Protein AF-0000000086755096 (afdb_homodimer)

Nearest PDB structures (foldseek):
  2cjj-assembly1_A  TM=9.639E-01  e=1.527E-04  Antirrhinum majus
  4eef-assembly4_H  TM=8.670E-01  e=9.289E-03  synthetic construct
  2m2e-assembly1_A  TM=8.922E-01  e=1.506E-02  Homo sapiens
  2cqr-assembly1_A  TM=7.796E-01  e=2.037E-02  Homo sapiens
  1wgx-assembly1_A  TM=8.809E-01  e=5.689E-02  Homo sapiens

Secondary structure (DSSP, 8-state):
------------B-HHHHHHHHHHHHHS-TTSTTHHHHHHHHH-S--HHHHHHHHHHH-/------------B-HHHHHHHHHHHHHS-TTSTTHHHHHHHHH-S--HHHHHHHHHHH-

Structure (mmCIF, N/CA/C/O backbone):
data_AF-0000000086755096-model_v1
#
loop_
_entity.id
_entity.type
_entity.pdbx_description
1 polymer 'RAD-like 5'
#
loop_
_atom_site.group_PDB
_atom_site.id
_atom_site.type_symbol
_atom_site.label_atom_id
_atom_site.label_alt_id
_atom_site.label_comp_id
_atom_site.label_asym_id
_atom_site.label_entity_id
_atom_site.label_seq_id
_atom_site.pdbx_PDB_ins_code
_atom_site.Cartn_x
_atom_site.Cartn_y
_atom_site.Cartn_z
_atom_site.occupancy
_atom_site.B_iso_or_equiv
_atom_site.auth_seq_id
_atom_site.auth_comp_id
_atom_site.auth_asym_id
_atom_site.auth_atom_id
_atom_site.pdbx_PDB_model_num
ATOM 1 N N . MET A 1 1 ? -35.531 2.787 -13.578 1 26.42 1 MET A N 1
ATOM 2 C CA . MET A 1 1 ? -34.594 1.701 -13.883 1 26.42 1 MET A CA 1
ATOM 3 C C . MET A 1 1 ? -33.375 1.744 -12.945 1 26.42 1 MET A C 1
ATOM 5 O O . MET A 1 1 ? -32.844 2.816 -12.68 1 26.42 1 MET A O 1
ATOM 9 N N . ALA A 1 2 ? -33.188 0.863 -11.984 1 30.8 2 ALA A N 1
ATOM 10 C CA . ALA A 1 2 ? -32.312 0.906 -10.82 1 30.8 2 ALA A CA 1
ATOM 11 C C . ALA A 1 2 ? -30.875 1.16 -11.234 1 30.8 2 ALA A C 1
ATOM 13 O O . ALA A 1 2 ? -30.312 0.435 -12.062 1 30.8 2 ALA A O 1
ATOM 14 N N . SER A 1 3 ? -30.469 2.309 -11.625 1 30.67 3 SER A N 1
ATOM 15 C CA . SER A 1 3 ? -29.078 2.555 -11.969 1 30.67 3 SER A CA 1
ATOM 16 C C . SER A 1 3 ? -28.125 1.842 -11 1 30.67 3 SER A C 1
ATOM 18 O O . SER A 1 3 ? -28.156 2.102 -9.797 1 30.67 3 SER A O 1
ATOM 20 N N . SER A 1 4 ? -28.078 0.572 -10.984 1 34.91 4 SER A N 1
ATOM 21 C CA . SER A 1 4 ? -27.203 -0.328 -10.227 1 34.91 4 SER A CA 1
ATOM 22 C C . SER A 1 4 ? -25.797 0.235 -10.109 1 34.91 4 SER A C 1
ATOM 24 O O . SER A 1 4 ? -25.1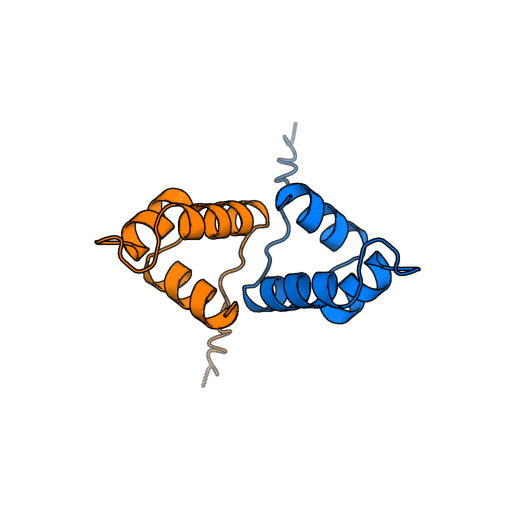09 0.445 -11.125 1 34.91 4 SER A O 1
ATOM 26 N N . SER A 1 5 ? -25.547 1.403 -9.516 1 37.31 5 SER A N 1
ATOM 27 C CA . SER A 1 5 ? -24.25 1.983 -9.148 1 37.31 5 SER A CA 1
ATOM 28 C C . SER A 1 5 ? -23.203 0.901 -8.922 1 37.31 5 SER A C 1
ATOM 30 O O . SER A 1 5 ? -23.281 0.146 -7.949 1 37.31 5 SER A O 1
ATOM 32 N N . ILE A 1 6 ? -23 0.043 -9.789 1 39.91 6 ILE A N 1
ATOM 33 C CA . ILE A 1 6 ? -21.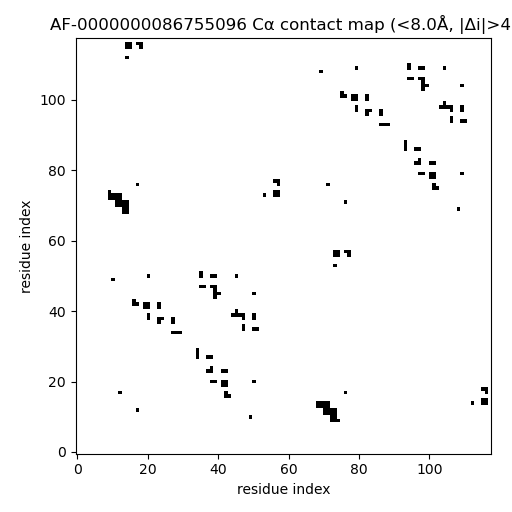828 -0.835 -9.805 1 39.91 6 ILE A CA 1
ATOM 34 C C . ILE A 1 6 ? -20.688 -0.179 -9.047 1 39.91 6 ILE A C 1
ATOM 36 O O . ILE A 1 6 ? -20.031 0.726 -9.562 1 39.91 6 ILE A O 1
ATOM 40 N N . ARG A 1 7 ? -20.953 0.618 -8.094 1 40.22 7 ARG A N 1
ATOM 41 C CA . ARG A 1 7 ? -19.984 1.131 -7.125 1 40.22 7 ARG A CA 1
ATOM 42 C C . ARG A 1 7 ? -18.734 0.267 -7.094 1 40.22 7 ARG A C 1
ATOM 44 O O . ARG A 1 7 ? -18.812 -0.943 -6.875 1 40.22 7 ARG A O 1
ATOM 51 N N . SER A 1 8 ? -18.094 0.159 -8.172 1 42.03 8 SER A N 1
ATOM 52 C CA . SER A 1 8 ? -16.719 -0.323 -8.172 1 42.03 8 SER A CA 1
ATOM 53 C C . SER A 1 8 ? -16.156 -0.387 -6.758 1 42.03 8 SER A C 1
ATOM 55 O O . SER A 1 8 ? -15.883 0.647 -6.145 1 42.03 8 SER A O 1
ATOM 57 N N . SER A 1 9 ? -16.844 -0.89 -5.855 1 46.06 9 SER A N 1
ATOM 58 C CA . SER A 1 9 ? -16.359 -1.301 -4.547 1 46.06 9 SER A CA 1
ATOM 59 C C . SER A 1 9 ? -14.844 -1.517 -4.57 1 46.06 9 SER A C 1
ATOM 61 O O . SER A 1 9 ? -14.359 -2.514 -5.113 1 46.06 9 SER A O 1
ATOM 63 N N . GLY A 1 10 ? -14.148 -0.754 -5.258 1 52.44 10 GLY A N 1
ATOM 64 C CA . GLY A 1 10 ? -12.742 -0.992 -4.949 1 52.44 10 GLY A CA 1
ATOM 65 C C . GLY A 1 10 ? -12.531 -1.604 -3.58 1 52.44 10 GLY A C 1
ATOM 66 O O . GLY A 1 10 ? -12.805 -0.97 -2.561 1 52.44 10 GLY A O 1
ATOM 67 N N . SER A 1 11 ? -12.805 -2.994 -3.492 1 70.38 11 SER A N 1
ATOM 68 C CA . SER A 1 11 ? -12.664 -3.725 -2.238 1 70.38 11 SER A CA 1
ATOM 69 C C . SER A 1 11 ? -11.672 -3.035 -1.303 1 70.38 11 SER A C 1
ATOM 71 O O . SER A 1 11 ? -10.609 -2.596 -1.734 1 70.38 11 SER A O 1
ATOM 73 N N . SER A 1 12 ? -12.195 -2.578 -0.217 1 88.44 12 SER A N 1
ATOM 74 C CA . SER A 1 12 ? -11.406 -1.935 0.829 1 88.44 12 SER A CA 1
ATOM 75 C C . SER A 1 12 ? -10.305 -2.855 1.335 1 88.44 12 SER A C 1
ATOM 77 O O . SER A 1 12 ? -10.469 -4.074 1.373 1 88.44 12 SER A O 1
ATOM 79 N N . TRP A 1 13 ? -9.148 -2.322 1.384 1 93.62 13 TRP A N 1
ATOM 80 C CA . TRP A 1 13 ? -7.977 -2.977 1.953 1 93.62 13 TRP A CA 1
ATOM 81 C C . TRP A 1 13 ? -7.613 -2.365 3.305 1 93.62 13 TRP A C 1
ATOM 83 O O . TRP A 1 13 ? -7.656 -1.145 3.471 1 93.62 13 TRP A O 1
ATOM 93 N N . THR A 1 14 ? -7.41 -3.266 4.281 1 92.62 14 THR A N 1
ATOM 94 C CA . THR A 1 14 ? -6.844 -2.715 5.508 1 92.62 14 THR A CA 1
ATOM 95 C C . THR A 1 14 ? -5.363 -2.395 5.324 1 92.62 14 THR A C 1
ATOM 97 O O . THR A 1 14 ? -4.723 -2.896 4.398 1 92.62 14 THR A O 1
ATOM 100 N N . ALA A 1 15 ? -4.871 -1.566 6.191 1 92.62 15 ALA A N 1
ATOM 101 C CA . ALA A 1 15 ? -3.447 -1.253 6.141 1 92.62 15 ALA A CA 1
ATOM 102 C C . ALA A 1 15 ? -2.602 -2.512 6.312 1 92.62 15 ALA A C 1
ATOM 104 O O . ALA A 1 15 ? -1.564 -2.664 5.664 1 92.62 15 ALA A O 1
ATOM 105 N N . LYS A 1 16 ? -3.059 -3.355 7.094 1 93.62 16 LYS A N 1
ATOM 106 C CA . LYS A 1 16 ? -2.328 -4.602 7.312 1 93.62 16 LYS A CA 1
ATOM 107 C C . LYS A 1 16 ? -2.33 -5.469 6.059 1 93.62 16 LYS A C 1
ATOM 109 O O . LYS A 1 16 ? -1.304 -6.043 5.691 1 93.62 16 LYS A O 1
ATOM 114 N N . GLN A 1 17 ? -3.461 -5.539 5.402 1 95.69 17 GLN A N 1
ATOM 115 C CA . GLN A 1 17 ? -3.539 -6.293 4.156 1 95.69 17 GLN A CA 1
ATOM 116 C C . GLN A 1 17 ? -2.609 -5.703 3.1 1 95.69 17 GLN A C 1
ATOM 118 O O . GLN A 1 17 ? -1.969 -6.441 2.348 1 95.69 17 GLN A O 1
ATOM 123 N N . ASN A 1 18 ? -2.576 -4.402 3.051 1 95.94 18 ASN A N 1
ATOM 124 C CA . ASN A 1 18 ? -1.665 -3.758 2.109 1 95.94 18 ASN A CA 1
ATOM 125 C C . ASN A 1 18 ? -0.21 -4.102 2.416 1 95.94 18 ASN A C 1
ATOM 127 O O . ASN A 1 18 ? 0.576 -4.359 1.503 1 95.94 18 ASN A O 1
ATOM 131 N N . LYS A 1 19 ? 0.125 -4.113 3.691 1 96.25 19 LYS A N 1
ATOM 132 C CA . LYS A 1 19 ? 1.483 -4.484 4.074 1 96.25 19 LYS A CA 1
ATOM 133 C C . LYS A 1 19 ? 1.801 -5.918 3.662 1 96.25 19 LYS A C 1
ATOM 135 O O . LYS A 1 19 ? 2.854 -6.18 3.076 1 96.25 19 LYS A O 1
ATOM 140 N N . GLN A 1 20 ? 0.927 -6.828 3.932 1 97.38 20 GLN A N 1
ATOM 141 C CA . GLN A 1 20 ? 1.115 -8.227 3.566 1 97.38 20 GLN A CA 1
ATOM 142 C C . GLN A 1 20 ? 1.221 -8.391 2.053 1 97.38 20 GLN A C 1
ATOM 144 O O . GLN A 1 20 ? 2.012 -9.195 1.564 1 97.38 20 GLN A O 1
ATOM 149 N N . PHE A 1 21 ? 0.444 -7.555 1.322 1 98 21 PHE A N 1
ATOM 150 C CA . PHE A 1 21 ? 0.462 -7.574 -0.136 1 98 21 PHE A CA 1
ATOM 151 C C . PHE A 1 21 ? 1.828 -7.156 -0.665 1 98 21 PHE A C 1
ATOM 153 O O . PHE A 1 21 ? 2.42 -7.852 -1.493 1 98 21 PHE A O 1
ATOM 160 N N . GLU A 1 22 ? 2.342 -6.09 -0.091 1 96.38 22 GLU A N 1
ATOM 161 C CA . GLU A 1 22 ? 3.639 -5.578 -0.526 1 96.38 22 GLU A CA 1
ATOM 162 C C . GLU A 1 22 ? 4.762 -6.547 -0.172 1 96.38 22 GLU A C 1
ATOM 164 O O . GLU A 1 22 ? 5.66 -6.785 -0.981 1 96.38 22 GLU A O 1
ATOM 169 N N . GLU A 1 23 ? 4.684 -7.133 0.991 1 97.81 23 GLU A N 1
ATOM 170 C CA . GLU A 1 23 ? 5.68 -8.117 1.398 1 97.81 23 GLU A CA 1
ATOM 171 C C . GLU A 1 23 ? 5.617 -9.367 0.521 1 97.81 23 GLU A C 1
ATOM 173 O O . GLU A 1 23 ? 6.648 -9.93 0.16 1 97.81 23 GLU A O 1
ATOM 178 N N . ALA A 1 24 ? 4.391 -9.797 0.164 1 98.62 24 ALA A N 1
ATOM 179 C CA . ALA A 1 24 ? 4.203 -10.984 -0.671 1 98.62 24 ALA A CA 1
ATOM 180 C C . ALA A 1 24 ? 4.789 -10.773 -2.064 1 98.62 24 ALA A C 1
ATOM 182 O O . ALA A 1 24 ? 5.41 -11.672 -2.629 1 98.62 24 ALA A O 1
ATOM 183 N N . LEU A 1 25 ? 4.617 -9.57 -2.58 1 98 25 LEU A N 1
ATOM 184 C CA . LEU A 1 25 ? 5.172 -9.273 -3.896 1 98 25 LEU A CA 1
ATOM 185 C C . LEU A 1 25 ? 6.691 -9.383 -3.881 1 98 25 LEU A C 1
ATOM 187 O O . LEU A 1 25 ? 7.301 -9.781 -4.879 1 98 25 LEU A O 1
ATOM 191 N N . ALA A 1 26 ? 7.262 -8.977 -2.799 1 96.81 26 ALA A N 1
ATOM 192 C CA . ALA A 1 26 ? 8.711 -9.062 -2.666 1 96.81 26 ALA A CA 1
ATOM 193 C C . ALA A 1 26 ? 9.172 -10.516 -2.58 1 96.81 26 ALA A C 1
ATOM 195 O O . ALA A 1 26 ? 10.227 -10.867 -3.1 1 96.81 26 ALA A O 1
ATOM 196 N N . PHE A 1 27 ? 8.445 -11.297 -1.927 1 98.12 27 PHE A N 1
ATOM 197 C CA . PHE A 1 27 ? 8.797 -12.695 -1.706 1 98.12 27 PHE A CA 1
ATOM 198 C C . PHE A 1 27 ? 8.469 -13.539 -2.936 1 98.12 27 PHE A C 1
ATOM 200 O O . PHE A 1 27 ? 9.273 -14.375 -3.352 1 98.12 27 PHE A O 1
ATOM 207 N N . PHE A 1 28 ? 7.344 -13.289 -3.561 1 98.5 28 PHE A N 1
ATOM 208 C CA . PHE A 1 28 ? 6.93 -13.953 -4.789 1 98.5 28 PHE A CA 1
ATOM 209 C C . PHE A 1 28 ? 7.07 -13.023 -5.984 1 98.5 28 PHE A C 1
ATOM 211 O O . PHE A 1 28 ? 6.105 -12.359 -6.379 1 98.5 28 PHE A O 1
ATOM 218 N N . ASP A 1 29 ? 8.195 -13.102 -6.711 1 97.12 29 ASP A N 1
ATOM 219 C CA . ASP A 1 29 ? 8.453 -12.164 -7.801 1 97.12 29 ASP A CA 1
ATOM 220 C C . ASP A 1 29 ? 7.754 -12.602 -9.086 1 97.12 29 ASP A C 1
ATOM 222 O O . ASP A 1 29 ? 6.934 -13.523 -9.062 1 97.12 29 ASP A O 1
ATOM 226 N N . LYS A 1 30 ? 7.918 -11.922 -10.188 1 96.56 30 LYS A N 1
ATOM 227 C CA . LYS A 1 30 ? 7.203 -12.109 -11.445 1 96.56 30 LYS A CA 1
ATOM 228 C C . LYS A 1 30 ? 7.469 -13.5 -12.023 1 96.56 30 LYS A C 1
ATOM 230 O O . LYS A 1 30 ? 6.664 -14.016 -12.797 1 96.56 30 LYS A O 1
ATOM 235 N N . ASP A 1 31 ? 8.586 -14.078 -11.562 1 97.81 31 ASP A N 1
ATOM 236 C CA . ASP A 1 31 ? 8.969 -15.359 -12.156 1 97.81 31 ASP A CA 1
ATOM 237 C C . ASP A 1 31 ? 8.469 -16.531 -11.312 1 97.81 31 ASP A C 1
ATOM 239 O O . ASP A 1 31 ? 8.656 -17.688 -11.68 1 97.81 31 ASP A O 1
ATOM 243 N N . THR A 1 32 ? 7.855 -16.203 -10.195 1 98 32 THR A N 1
ATOM 244 C CA . THR A 1 32 ? 7.344 -17.25 -9.328 1 98 32 THR A CA 1
ATOM 245 C C . THR A 1 32 ? 6.141 -17.953 -9.961 1 98 32 THR A C 1
ATOM 247 O O . THR A 1 32 ? 5.176 -17.297 -1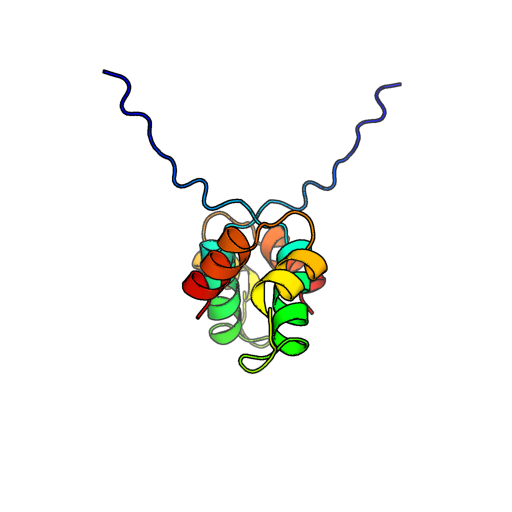0.359 1 98 32 THR A O 1
ATOM 250 N N . PRO A 1 33 ? 6.168 -19.234 -10.133 1 97.56 33 PRO A N 1
ATOM 251 C CA . PRO A 1 33 ? 4.949 -19.938 -10.555 1 97.56 33 PRO A CA 1
ATOM 252 C C . PRO A 1 33 ? 3.799 -19.766 -9.562 1 97.56 33 PRO A C 1
ATOM 254 O O . PRO A 1 33 ? 4.023 -19.688 -8.352 1 97.56 33 PRO A O 1
ATOM 257 N N . ASP A 1 34 ? 2.629 -19.609 -9.969 1 97.94 34 ASP A N 1
ATOM 258 C CA . ASP A 1 34 ? 1.425 -19.422 -9.164 1 97.94 34 ASP A CA 1
ATOM 259 C C . ASP A 1 34 ? 1.541 -18.188 -8.281 1 97.94 34 ASP A C 1
ATOM 261 O O . ASP A 1 34 ? 1.073 -18.188 -7.137 1 97.94 34 ASP A O 1
ATOM 265 N N . ARG A 1 35 ? 2.197 -17.234 -8.719 1 98.56 35 ARG A N 1
ATOM 266 C CA . ARG A 1 35 ? 2.516 -16.031 -7.973 1 98.56 35 ARG A CA 1
ATOM 267 C C . ARG A 1 35 ? 1.271 -15.461 -7.297 1 98.56 35 ARG A C 1
ATOM 269 O O . ARG A 1 35 ? 1.271 -15.211 -6.09 1 98.56 35 ARG A O 1
ATOM 276 N N . TRP A 1 36 ? 0.229 -15.336 -8.086 1 98.62 36 TRP A N 1
ATOM 277 C CA . TRP A 1 36 ? -0.937 -14.617 -7.586 1 98.62 36 TRP A CA 1
ATOM 278 C C . TRP A 1 36 ? -1.712 -15.461 -6.586 1 98.62 36 TRP A C 1
ATOM 280 O O . TRP A 1 36 ? -2.336 -14.938 -5.664 1 98.62 36 TRP A O 1
ATOM 290 N N . GLN A 1 37 ? -1.679 -16.766 -6.727 1 98.75 37 GLN A N 1
ATOM 291 C CA . GLN A 1 37 ? -2.24 -17.641 -5.695 1 98.75 37 GLN A CA 1
ATOM 292 C C . GLN A 1 37 ? -1.479 -17.5 -4.383 1 98.75 37 GLN A C 1
ATOM 294 O O . GLN A 1 37 ? -2.086 -17.453 -3.309 1 98.75 37 GLN A O 1
ATOM 299 N N . ASN A 1 38 ? -0.154 -17.391 -4.473 1 98.88 38 ASN A N 1
ATOM 300 C CA . ASN A 1 38 ? 0.687 -17.25 -3.289 1 98.88 38 ASN A CA 1
ATOM 301 C C . ASN A 1 38 ? 0.483 -15.891 -2.615 1 98.88 38 ASN A C 1
ATOM 303 O O . ASN A 1 38 ? 0.392 -15.812 -1.39 1 98.88 38 ASN A O 1
ATOM 307 N N . VAL A 1 39 ? 0.383 -14.898 -3.428 1 98.75 39 VAL A N 1
ATOM 308 C CA . VAL A 1 39 ? 0.151 -13.555 -2.902 1 98.75 39 VAL A CA 1
ATOM 309 C C . VAL A 1 39 ? -1.196 -13.508 -2.186 1 98.75 39 VAL A C 1
ATOM 311 O O . VAL A 1 39 ? -1.298 -12.977 -1.075 1 98.75 39 VAL A O 1
ATOM 314 N N . ALA A 1 40 ? -2.225 -14.102 -2.756 1 98.44 40 ALA A N 1
ATOM 315 C CA . ALA A 1 40 ? -3.551 -14.117 -2.145 1 98.44 40 ALA A CA 1
ATOM 316 C C . ALA A 1 40 ? -3.527 -14.844 -0.801 1 98.44 40 ALA A C 1
ATOM 318 O O . ALA A 1 40 ? -4.113 -14.367 0.177 1 98.44 40 ALA A O 1
ATOM 319 N N . LYS A 1 41 ? -2.805 -15.945 -0.768 1 98.62 41 LYS A N 1
ATOM 320 C CA . LYS A 1 41 ? -2.688 -16.719 0.462 1 98.62 41 LYS A CA 1
ATOM 321 C C . LYS A 1 41 ? -1.944 -15.938 1.539 1 98.62 41 LYS A C 1
ATOM 323 O O . LYS A 1 41 ? -2.326 -15.969 2.711 1 98.62 41 LYS A O 1
ATOM 328 N N . ALA A 1 42 ? -0.889 -15.289 1.113 1 98.44 42 ALA A N 1
ATOM 329 C CA . ALA A 1 42 ? -0.077 -14.523 2.055 1 98.44 42 ALA A CA 1
ATOM 330 C C . ALA A 1 42 ? -0.867 -13.352 2.635 1 98.44 42 ALA A C 1
ATOM 332 O O . ALA A 1 42 ? -0.713 -13.016 3.811 1 98.44 42 ALA A O 1
ATOM 333 N N . VAL A 1 43 ? -1.669 -12.617 1.849 1 97.44 43 VAL A N 1
ATOM 334 C CA . VAL A 1 43 ? -2.48 -11.484 2.297 1 97.44 43 VAL A CA 1
ATOM 335 C C . VAL A 1 43 ? -3.6 -11.984 3.209 1 97.44 43 VAL A C 1
ATOM 337 O O . VAL A 1 43 ? -3.883 -11.375 4.242 1 97.44 43 VAL A O 1
ATOM 340 N N . GLY A 1 44 ? -4.207 -13.133 2.852 1 95.94 44 GLY A N 1
ATOM 341 C CA . GLY A 1 44 ? -5.41 -13.602 3.521 1 95.94 44 GLY A CA 1
ATOM 342 C C . GLY A 1 44 ? -6.613 -12.703 3.285 1 95.94 44 GLY A C 1
ATOM 343 O O . GLY A 1 44 ? -6.492 -11.477 3.309 1 95.94 44 GLY A O 1
ATOM 344 N N . GLY A 1 45 ? -7.684 -13.281 2.986 1 93.19 45 GLY A N 1
ATOM 345 C CA . GLY A 1 45 ? -8.922 -12.531 2.859 1 93.19 45 GLY A CA 1
ATOM 346 C C . GLY A 1 45 ? -9.109 -11.914 1.487 1 93.19 45 GLY A C 1
ATOM 347 O O . GLY A 1 45 ? -10.047 -11.148 1.267 1 93.19 45 GLY A O 1
ATOM 348 N N . LYS A 1 46 ? -8.195 -12.047 0.619 1 96.31 46 LYS A N 1
ATOM 349 C CA . LYS A 1 46 ? -8.273 -11.539 -0.747 1 96.31 46 LYS A CA 1
ATOM 350 C C . LYS A 1 46 ? -8.148 -12.664 -1.765 1 96.31 46 LYS A C 1
ATOM 352 O O . LYS A 1 46 ? -7.363 -13.602 -1.573 1 96.31 46 LYS A O 1
ATOM 357 N N . SER A 1 47 ? -8.961 -12.516 -2.812 1 96.81 47 SER A N 1
ATOM 358 C CA . SER A 1 47 ? -8.891 -13.5 -3.889 1 96.81 47 SER A CA 1
ATOM 359 C C . SER A 1 47 ? -7.754 -13.188 -4.855 1 96.81 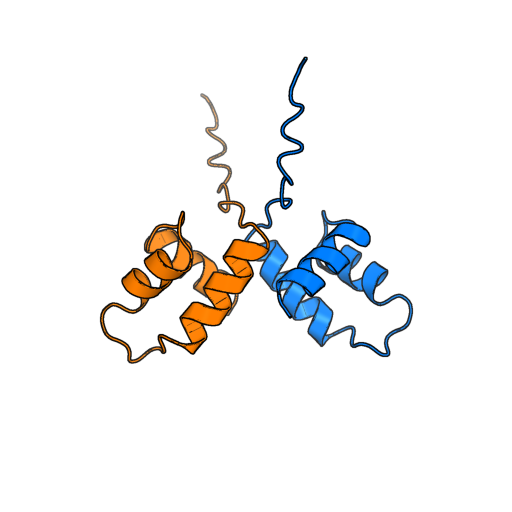47 SER A C 1
ATOM 361 O O . SER A 1 47 ? -7.176 -12.102 -4.809 1 96.81 47 SER A O 1
ATOM 363 N N . VAL A 1 48 ? -7.449 -14.148 -5.723 1 98.12 48 VAL A N 1
ATOM 364 C CA . VAL A 1 48 ? -6.445 -13.984 -6.77 1 98.12 48 VAL A CA 1
ATOM 365 C C . VAL A 1 48 ? -6.785 -12.773 -7.629 1 98.12 48 VAL A C 1
ATOM 367 O O . VAL A 1 48 ? -5.914 -11.953 -7.926 1 98.12 48 VAL A O 1
ATOM 370 N N . GLU A 1 49 ? -8.047 -12.625 -7.977 1 96.94 49 GLU A N 1
ATOM 371 C CA . GLU A 1 49 ? -8.461 -11.5 -8.805 1 96.94 49 GLU A CA 1
ATOM 372 C C . GLU A 1 49 ? -8.273 -10.172 -8.078 1 96.94 49 GLU A C 1
ATOM 374 O O . GLU A 1 49 ? -7.871 -9.172 -8.68 1 96.94 49 GLU A O 1
ATOM 379 N N . GLU A 1 50 ? -8.555 -10.164 -6.797 1 96.06 50 GLU A N 1
ATOM 380 C CA . GLU A 1 50 ? -8.43 -8.938 -6.016 1 96.06 50 GLU A CA 1
ATOM 381 C C . GLU A 1 50 ? -6.973 -8.508 -5.887 1 96.06 50 GLU A C 1
ATOM 383 O O . GLU A 1 50 ? -6.66 -7.32 -5.977 1 96.06 50 GLU A O 1
ATOM 388 N N . VAL A 1 51 ? -6.078 -9.469 -5.746 1 97.69 51 VAL A N 1
ATOM 389 C CA . VAL A 1 51 ? -4.684 -9.078 -5.578 1 97.69 51 VAL A CA 1
ATOM 390 C C . VAL A 1 51 ? -4.102 -8.641 -6.918 1 97.69 51 VAL A C 1
ATOM 392 O O . VAL A 1 51 ? -3.25 -7.754 -6.973 1 97.69 51 VAL A O 1
ATOM 395 N N . LYS A 1 52 ? -4.543 -9.242 -8.016 1 96.94 52 LYS A N 1
ATOM 396 C CA . LYS A 1 52 ? -4.121 -8.781 -9.336 1 96.94 52 LYS A CA 1
ATOM 397 C C . LYS A 1 52 ? -4.59 -7.348 -9.594 1 96.94 52 LYS A C 1
ATOM 399 O O . LYS A 1 52 ? -3.818 -6.512 -10.07 1 96.94 52 LYS A O 1
ATOM 404 N N . ARG A 1 53 ? -5.801 -7.113 -9.266 1 95.62 53 ARG A N 1
ATOM 405 C CA . ARG A 1 53 ? -6.359 -5.777 -9.453 1 95.62 53 ARG A CA 1
ATOM 406 C C . ARG A 1 53 ? -5.621 -4.75 -8.594 1 95.62 53 ARG A C 1
ATOM 408 O O . ARG A 1 53 ? -5.336 -3.643 -9.055 1 95.62 53 ARG A O 1
ATOM 415 N N . HIS A 1 54 ? -5.387 -5.109 -7.344 1 96.06 54 HIS A N 1
ATOM 416 C CA . HIS A 1 54 ? -4.625 -4.238 -6.453 1 96.06 54 HIS A CA 1
ATOM 417 C C . HIS A 1 54 ? -3.266 -3.895 -7.055 1 96.06 54 HIS A C 1
ATOM 419 O O . HIS A 1 54 ? -2.834 -2.74 -7.004 1 96.06 54 HIS A O 1
ATOM 425 N N . TYR A 1 55 ? -2.631 -4.848 -7.691 1 97.38 55 TYR A N 1
ATOM 426 C CA . TYR A 1 55 ? -1.343 -4.641 -8.344 1 97.38 55 TYR A CA 1
ATOM 427 C C . TYR A 1 55 ? -1.474 -3.668 -9.508 1 97.38 55 TYR A C 1
ATOM 429 O O . TYR A 1 55 ? -0.654 -2.76 -9.664 1 97.38 55 TYR A O 1
ATOM 437 N N . GLU A 1 56 ? -2.535 -3.857 -10.281 1 96 56 GLU A N 1
ATOM 438 C CA . GLU A 1 56 ? -2.744 -3.016 -11.453 1 96 56 GLU A CA 1
ATOM 439 C C . GLU A 1 56 ? -2.982 -1.562 -11.055 1 96 56 GLU A C 1
ATOM 441 O O . GLU A 1 56 ? -2.57 -0.643 -11.766 1 96 56 GLU A O 1
ATOM 446 N N . ILE A 1 57 ? -3.598 -1.362 -9.969 1 93.56 57 ILE A N 1
ATOM 447 C CA . ILE A 1 57 ? -3.873 -0.008 -9.5 1 93.56 57 ILE A CA 1
ATOM 448 C C . ILE A 1 57 ? -2.588 0.626 -8.977 1 93.56 57 ILE A C 1
ATOM 450 O O . ILE A 1 57 ? -2.33 1.81 -9.211 1 93.56 57 ILE A O 1
ATOM 454 N N . LEU A 1 58 ? -1.739 -0.127 -8.266 1 92.81 58 LEU A N 1
ATOM 455 C CA . LEU A 1 58 ? -0.557 0.411 -7.605 1 92.81 58 LEU A CA 1
ATOM 456 C C . LEU A 1 58 ? 0.543 0.716 -8.617 1 92.81 58 LEU A C 1
ATOM 458 O O . LEU A 1 58 ? 1.364 1.609 -8.391 1 92.81 58 LEU A O 1
ATOM 462 N N . VAL A 1 59 ? 0.765 -0.034 -9.641 1 87.75 59 VAL A N 1
ATOM 463 C CA . VAL A 1 59 ? 1.87 0.081 -10.586 1 87.75 59 VAL A CA 1
ATOM 464 C C . VAL A 1 59 ? 1.483 1.025 -11.719 1 87.75 59 VAL A C 1
ATOM 466 O O . VAL A 1 59 ? 0.362 0.967 -12.227 1 87.75 59 VAL A O 1
ATOM 469 N N . MET B 1 1 ? -23.938 -5.43 29.234 1 25.8 1 MET B N 1
ATOM 470 C CA . MET B 1 1 ? -22.578 -4.926 29.328 1 25.8 1 MET B CA 1
ATOM 471 C C . MET B 1 1 ? -21.859 -5.059 27.984 1 25.8 1 MET B C 1
ATOM 473 O O . MET B 1 1 ? -21.578 -6.172 27.531 1 25.8 1 MET B O 1
ATOM 477 N N . ALA B 1 2 ? -22.219 -4.352 26.984 1 31.47 2 ALA B N 1
ATOM 478 C CA . ALA B 1 2 ? -22.062 -4.379 25.531 1 31.47 2 ALA B CA 1
ATOM 479 C C . ALA B 1 2 ? -20.594 -4.375 25.125 1 31.47 2 ALA B C 1
ATOM 481 O O . ALA B 1 2 ? -19.844 -3.49 25.531 1 31.47 2 ALA B O 1
ATOM 482 N N . SER B 1 3 ? -19.875 -5.453 25.297 1 31.03 3 SER B N 1
ATOM 483 C CA . SER B 1 3 ? -18.484 -5.488 24.844 1 31.03 3 SER B CA 1
ATOM 484 C C . SER B 1 3 ? -18.328 -4.746 23.516 1 31.03 3 SER B C 1
ATOM 486 O O . SER B 1 3 ? -18.938 -5.102 22.516 1 31.03 3 SER B O 1
ATOM 488 N N . SER B 1 4 ? -18.438 -3.516 23.453 1 35.09 4 SER B N 1
ATOM 489 C CA . SER B 1 4 ? -18.219 -2.584 22.359 1 35.09 4 SER B CA 1
ATOM 490 C C . SER B 1 4 ? -16.969 -2.959 21.562 1 35.09 4 SER B C 1
ATOM 492 O O . SER B 1 4 ? -15.867 -2.98 22.109 1 35.09 4 SER B O 1
ATOM 494 N N . SER B 1 5 ? -16.859 -4.164 20.953 1 37.16 5 SER B N 1
ATOM 495 C CA . SER B 1 5 ? -15.836 -4.594 20 1 37.16 5 SER B CA 1
ATOM 496 C C . SER B 1 5 ? -15.227 -3.402 19.266 1 37.16 5 SER B C 1
ATOM 498 O O . SER B 1 5 ? -15.898 -2.746 18.469 1 37.16 5 SER B O 1
ATOM 500 N N . ILE B 1 6 ? -14.711 -2.484 19.906 1 39.19 6 ILE B N 1
ATOM 501 C CA . ILE B 1 6 ? -13.844 -1.474 19.312 1 39.19 6 ILE B CA 1
ATOM 502 C C . ILE B 1 6 ? -13.156 -2.047 18.078 1 39.19 6 ILE B C 1
ATOM 504 O O . ILE B 1 6 ? -12.203 -2.826 18.203 1 39.19 6 ILE B O 1
ATOM 508 N N . ARG B 1 7 ? -13.758 -2.963 17.422 1 40.12 7 ARG B N 1
ATOM 509 C CA . ARG B 1 7 ? -13.344 -3.408 16.094 1 40.12 7 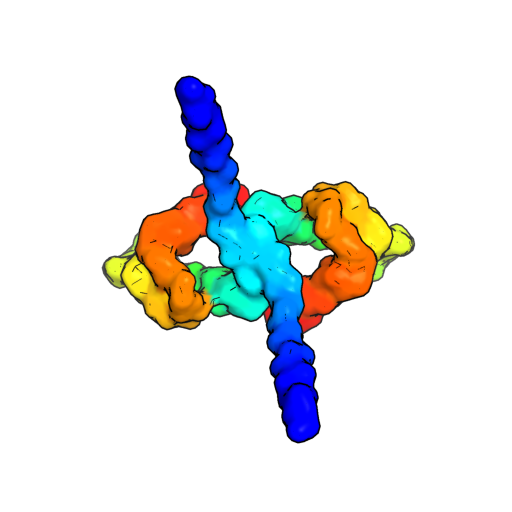ARG B CA 1
ATOM 510 C C . ARG B 1 7 ? -12.438 -2.381 15.438 1 40.12 7 ARG B C 1
ATOM 512 O O . ARG B 1 7 ? -12.805 -1.215 15.289 1 40.12 7 ARG B O 1
ATOM 519 N N . SER B 1 8 ? -11.375 -2.117 16.047 1 41.53 8 SER B N 1
ATOM 520 C CA . SER B 1 8 ? -10.281 -1.433 15.359 1 41.53 8 SER B CA 1
ATOM 521 C C . SER B 1 8 ? -10.516 -1.372 13.859 1 41.53 8 SER B C 1
ATOM 523 O O . SER B 1 8 ? -10.445 -2.393 13.172 1 41.53 8 SER B O 1
ATOM 525 N N . SER B 1 9 ? -11.617 -1.002 13.438 1 45.94 9 SER B N 1
ATOM 526 C CA . SER B 1 9 ? -11.914 -0.583 12.07 1 45.94 9 SER B CA 1
ATOM 527 C C . SER B 1 9 ? -10.633 -0.226 11.312 1 45.94 9 SER B C 1
ATOM 529 O O . SER B 1 9 ? -10.047 0.831 11.547 1 45.94 9 SER B O 1
ATOM 531 N N . GLY B 1 10 ? -9.617 -0.91 11.547 1 52.47 10 GLY B N 1
ATOM 532 C CA . GLY B 1 10 ? -8.586 -0.572 10.578 1 52.47 10 GLY B CA 1
ATOM 533 C C . GLY B 1 10 ? -9.141 -0.007 9.281 1 52.47 10 GLY B C 1
ATOM 534 O O . GLY B 1 10 ? -9.812 -0.715 8.531 1 52.47 10 GLY B O 1
ATOM 535 N N . SER B 1 11 ? -9.555 1.322 9.398 1 70.06 11 SER B N 1
ATOM 536 C CA . SER B 1 11 ? -10.156 2.02 8.266 1 70.06 11 SER B CA 1
ATOM 537 C C . SER B 1 11 ? -9.703 1.414 6.941 1 70.06 11 SER B C 1
ATOM 539 O O . SER B 1 11 ? -8.516 1.14 6.754 1 70.06 11 SER B O 1
ATOM 541 N N . SER B 1 12 ? -10.625 0.782 6.305 1 88.31 12 SER B N 1
ATOM 542 C CA . SER B 1 12 ? -10.406 0.2 4.984 1 88.31 12 SER B CA 1
ATOM 543 C C . SER B 1 12 ? -9.875 1.237 4.004 1 88.31 12 SER B C 1
ATOM 545 O O . SER B 1 12 ? -10.219 2.418 4.09 1 88.31 12 SER B O 1
ATOM 547 N N . TRP B 1 13 ? -8.852 0.868 3.352 1 93.69 13 TRP B N 1
ATOM 548 C CA . TRP B 1 13 ? -8.25 1.65 2.275 1 93.69 13 TRP B CA 1
ATOM 549 C C . TRP B 1 13 ? -8.57 1.037 0.916 1 93.69 13 TRP B C 1
ATOM 551 O O . TRP B 1 13 ? -8.523 -0.184 0.752 1 93.69 13 TRP B O 1
ATOM 561 N N . THR B 1 14 ? -9.031 1.921 0.018 1 92.69 14 THR B N 1
ATOM 562 C CA . THR B 1 14 ? -9.133 1.398 -1.34 1 92.69 14 THR B CA 1
ATOM 563 C C . THR B 1 14 ? -7.746 1.283 -1.978 1 92.69 14 THR B C 1
ATOM 565 O O . THR B 1 14 ? -6.789 1.896 -1.507 1 92.69 14 THR B O 1
ATOM 568 N N . ALA B 1 15 ? -7.68 0.508 -3.023 1 92.81 15 ALA B N 1
ATOM 569 C CA . ALA B 1 15 ? -6.414 0.384 -3.742 1 92.81 15 ALA B CA 1
ATOM 570 C C . ALA B 1 15 ? -5.953 1.735 -4.281 1 92.81 15 ALA B C 1
ATOM 572 O O . ALA B 1 15 ? -4.762 2.045 -4.266 1 92.81 15 ALA B O 1
ATOM 573 N N . LYS B 1 16 ? -6.855 2.488 -4.672 1 93.62 16 LYS B N 1
ATOM 574 C CA . LYS B 1 16 ? -6.516 3.809 -5.191 1 93.62 16 LYS B CA 1
ATOM 575 C C . LYS B 1 16 ? -5.977 4.715 -4.086 1 93.62 16 LYS B C 1
ATOM 577 O O . LYS B 1 16 ? -5 5.434 -4.289 1 93.62 16 LYS B O 1
ATOM 582 N N . GLN B 1 17 ? -6.602 4.648 -2.928 1 95.69 17 GLN B N 1
ATOM 583 C CA . GLN B 1 17 ? -6.113 5.43 -1.795 1 95.69 17 GLN B CA 1
ATOM 584 C C . GLN B 1 17 ? -4.703 5.004 -1.402 1 95.69 17 GLN B C 1
ATOM 586 O O . GLN B 1 17 ? -3.865 5.844 -1.067 1 95.69 17 GLN B O 1
ATOM 591 N N . ASN B 1 18 ? -4.473 3.721 -1.455 1 96 18 ASN B N 1
ATOM 592 C CA . ASN B 1 18 ? -3.131 3.234 -1.159 1 96 18 ASN B CA 1
ATOM 593 C C . ASN B 1 18 ? -2.109 3.76 -2.164 1 96 18 ASN B C 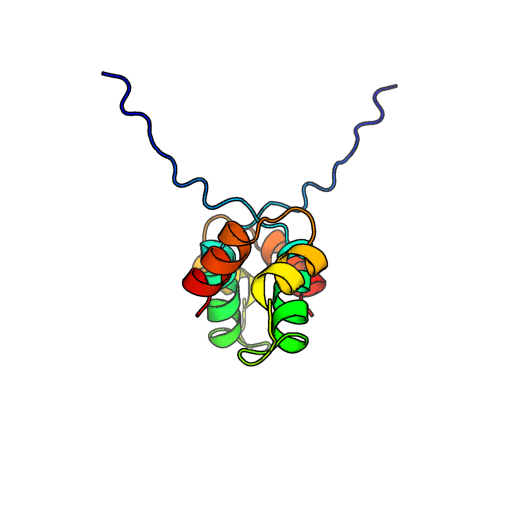1
ATOM 595 O O . ASN B 1 18 ? -1.005 4.152 -1.783 1 96 18 ASN B O 1
ATOM 599 N N . LYS B 1 19 ? -2.5 3.783 -3.42 1 96.25 19 LYS B N 1
ATOM 600 C CA . LYS B 1 19 ? -1.605 4.316 -4.445 1 96.25 19 LYS B CA 1
ATOM 601 C C . LYS B 1 19 ? -1.312 5.793 -4.203 1 96.25 19 LYS B C 1
ATOM 603 O O . LYS B 1 19 ? -0.155 6.219 -4.246 1 96.25 19 LYS B O 1
ATOM 608 N N . GLN B 1 20 ? -2.303 6.57 -3.934 1 97.31 20 GLN B N 1
ATOM 609 C CA . GLN B 1 20 ? -2.137 7.996 -3.664 1 97.31 20 GLN B CA 1
ATOM 610 C C . GLN B 1 20 ? -1.275 8.227 -2.424 1 97.31 20 GLN B C 1
ATOM 612 O O . GLN B 1 20 ? -0.458 9.148 -2.391 1 97.31 20 GLN B O 1
ATOM 617 N N . PHE B 1 21 ? -1.442 7.32 -1.42 1 98 21 PHE B N 1
ATOM 618 C CA . PHE B 1 21 ? -0.666 7.395 -0.188 1 98 21 PHE B CA 1
ATOM 619 C C . PHE B 1 21 ? 0.816 7.176 -0.468 1 98 21 PHE B C 1
ATOM 621 O O . PHE B 1 21 ? 1.658 7.969 -0.046 1 98 21 PHE B O 1
ATOM 628 N N . GLU B 1 22 ? 1.09 6.184 -1.279 1 96.44 22 GLU B N 1
ATOM 629 C CA . GLU B 1 22 ? 2.477 5.859 -1.606 1 96.44 22 GLU B CA 1
ATOM 630 C C . GLU B 1 22 ? 3.111 6.957 -2.457 1 96.44 22 GLU B C 1
ATOM 632 O O . GLU B 1 22 ? 4.258 7.34 -2.229 1 96.44 22 GLU B O 1
ATOM 637 N N . GLU B 1 23 ? 2.363 7.48 -3.371 1 97.81 23 GLU B N 1
ATOM 638 C CA . GLU B 1 23 ? 2.861 8.57 -4.203 1 97.81 23 GLU B CA 1
ATOM 639 C C . GLU B 1 23 ? 3.105 9.828 -3.371 1 97.81 23 GLU B C 1
ATOM 641 O O . GLU B 1 23 ? 4.09 10.539 -3.584 1 97.81 23 GLU B O 1
ATOM 646 N N . ALA B 1 24 ? 2.193 10.102 -2.422 1 98.62 24 ALA B N 1
ATOM 647 C CA . ALA B 1 24 ? 2.314 11.281 -1.566 1 98.62 24 ALA B CA 1
ATOM 648 C C . ALA B 1 24 ? 3.562 11.203 -0.693 1 98.62 24 ALA B C 1
ATOM 650 O O . ALA B 1 24 ? 4.266 12.195 -0.507 1 98.62 24 ALA B O 1
ATOM 651 N N . LEU B 1 25 ? 3.848 10.008 -0.205 1 98 25 LEU B N 1
ATOM 652 C CA . LEU B 1 25 ? 5.043 9.836 0.615 1 98 25 LEU B CA 1
ATOM 653 C C . LEU B 1 25 ? 6.301 10.133 -0.19 1 98 25 LEU B C 1
ATOM 655 O O . LEU B 1 25 ? 7.285 10.648 0.354 1 98 25 LEU B O 1
ATOM 659 N N . ALA B 1 26 ? 6.273 9.773 -1.417 1 96.75 26 ALA B N 1
ATOM 660 C CA . ALA B 1 26 ? 7.414 10.039 -2.289 1 96.75 26 ALA B CA 1
ATOM 661 C C . ALA B 1 26 ? 7.562 11.531 -2.555 1 96.75 26 ALA B C 1
ATOM 663 O O . ALA B 1 26 ? 8.68 12.039 -2.66 1 96.75 26 ALA B O 1
ATOM 664 N N . PHE B 1 27 ? 6.52 12.195 -2.703 1 98.06 27 PHE B N 1
ATOM 665 C CA . PHE B 1 27 ? 6.516 13.617 -3.027 1 98.06 27 PHE B CA 1
ATOM 666 C C . PHE B 1 27 ? 6.777 14.461 -1.782 1 98.06 27 PHE B C 1
ATOM 668 O O . PHE B 1 27 ? 7.562 15.406 -1.82 1 98.06 27 PHE B O 1
ATOM 675 N N . PHE B 1 28 ? 6.18 14.102 -0.673 1 98.5 28 PHE B N 1
ATOM 676 C CA . PHE B 1 28 ? 6.391 14.758 0.612 1 98.5 28 PHE B CA 1
ATOM 677 C C . PHE B 1 28 ? 7.262 13.898 1.521 1 98.5 28 PHE B C 1
ATOM 679 O O . PHE B 1 28 ? 6.746 13.133 2.336 1 98.5 28 PHE B O 1
ATOM 686 N N . ASP B 1 29 ? 8.555 14.141 1.542 1 97.06 29 ASP B N 1
ATOM 687 C CA . ASP B 1 29 ? 9.469 13.289 2.295 1 97.06 29 ASP B CA 1
ATOM 688 C C . ASP B 1 29 ? 9.492 13.68 3.771 1 97.06 29 ASP B C 1
ATOM 690 O O . ASP B 1 29 ? 8.664 14.477 4.219 1 97.06 29 ASP B O 1
ATOM 694 N N . LYS B 1 30 ? 10.289 13.078 4.625 1 96.5 30 LYS B N 1
ATOM 695 C CA . LYS B 1 30 ? 10.312 13.211 6.082 1 96.5 30 LYS B CA 1
ATOM 696 C C . LYS B 1 30 ? 10.656 14.641 6.492 1 96.5 30 LYS B C 1
ATOM 698 O O . LYS B 1 30 ? 10.312 15.078 7.594 1 96.5 30 LYS B O 1
ATOM 703 N N . ASP B 1 31 ? 11.289 15.344 5.535 1 97.75 31 ASP B N 1
ATOM 704 C CA . ASP B 1 31 ? 11.758 16.672 5.891 1 97.75 31 ASP B CA 1
ATOM 705 C C . ASP B 1 31 ? 10.742 17.734 5.477 1 97.75 31 ASP B C 1
ATOM 707 O O . ASP B 1 31 ? 10.938 18.922 5.738 1 97.75 31 ASP B O 1
ATOM 711 N N . THR B 1 32 ? 9.688 17.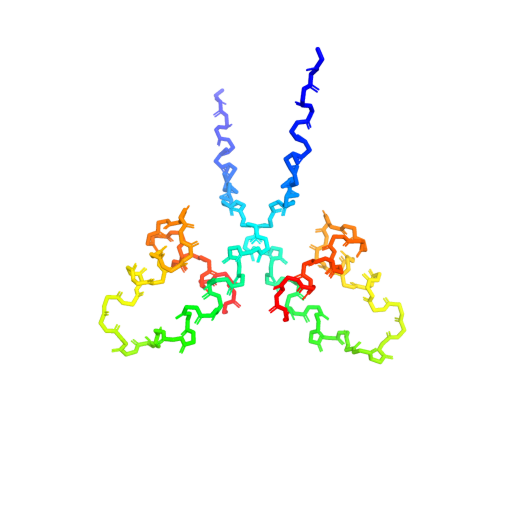297 4.84 1 97.94 32 THR B N 1
ATOM 712 C CA . THR B 1 32 ? 8.664 18.234 4.398 1 97.94 32 THR B CA 1
ATOM 713 C C . THR B 1 32 ? 7.898 18.797 5.59 1 97.94 32 THR B C 1
ATOM 715 O O . THR B 1 32 ? 7.375 18.031 6.41 1 97.94 32 THR B O 1
ATOM 718 N N . PRO B 1 33 ? 7.836 20.094 5.758 1 97.56 33 PRO B N 1
ATOM 719 C CA . PRO B 1 33 ? 6.934 20.641 6.773 1 97.56 33 PRO B CA 1
ATOM 720 C C . PRO B 1 33 ? 5.473 20.281 6.527 1 97.56 33 PRO B C 1
ATOM 722 O O . PRO B 1 33 ? 5.043 20.172 5.375 1 97.56 33 PRO B O 1
ATOM 725 N N . ASP B 1 34 ? 4.719 19.969 7.484 1 98 34 ASP B N 1
ATOM 726 C CA . ASP B 1 34 ? 3.311 19.609 7.426 1 98 34 ASP B CA 1
ATOM 727 C C . ASP B 1 34 ? 3.105 18.359 6.562 1 98 34 ASP B C 1
ATOM 729 O O . ASP B 1 34 ? 2.115 18.266 5.836 1 98 34 ASP B O 1
ATOM 733 N N . ARG B 1 35 ? 4.02 17.531 6.562 1 98.56 35 ARG B N 1
ATOM 734 C CA . ARG B 1 35 ? 4.055 16.344 5.715 1 98.56 35 ARG B CA 1
ATOM 735 C C . ARG B 1 35 ? 2.727 15.586 5.773 1 98.56 35 ARG B C 1
ATOM 737 O O . ARG B 1 35 ? 2.129 15.289 4.738 1 98.56 35 ARG B O 1
ATOM 744 N N . TRP B 1 36 ? 2.275 15.352 6.988 1 98.62 36 TRP B N 1
ATOM 745 C CA . TRP B 1 36 ? 1.125 14.469 7.145 1 98.62 36 TRP B CA 1
ATOM 746 C C . TRP B 1 36 ? -0.162 15.172 6.73 1 98.62 36 TRP B C 1
ATOM 748 O O . TRP B 1 36 ? -1.102 14.531 6.25 1 98.62 36 TRP B O 1
ATOM 758 N N . GLN B 1 37 ? -0.226 16.484 6.879 1 98.75 37 GLN B N 1
ATOM 759 C CA . GLN B 1 37 ? -1.349 17.234 6.328 1 98.75 37 GLN B CA 1
ATOM 760 C C . GLN B 1 37 ? -1.375 17.141 4.805 1 98.75 37 GLN B C 1
ATOM 762 O O . GLN B 1 37 ? -2.441 16.984 4.203 1 98.75 37 GLN B O 1
ATOM 767 N N . ASN B 1 38 ? -0.199 17.203 4.188 1 98.88 38 ASN B N 1
ATOM 768 C CA . ASN B 1 38 ? -0.088 17.125 2.734 1 98.88 38 ASN B CA 1
ATOM 769 C C . ASN B 1 38 ? -0.439 15.742 2.217 1 98.88 38 ASN B C 1
ATOM 771 O O . ASN B 1 38 ? -1.146 15.602 1.217 1 98.88 38 ASN B O 1
ATOM 775 N N . VAL B 1 39 ? 0.036 14.766 2.934 1 98.69 39 VAL B N 1
ATOM 776 C CA . VAL B 1 39 ? -0.26 13.391 2.559 1 98.69 39 VAL B CA 1
ATOM 777 C C . VAL B 1 39 ? -1.764 13.141 2.65 1 98.69 39 VAL B C 1
ATOM 779 O O . VAL B 1 39 ? -2.361 12.562 1.736 1 98.69 39 VAL B O 1
ATOM 782 N N . ALA B 1 40 ? -2.41 13.617 3.684 1 98.44 40 ALA B N 1
ATOM 783 C CA . ALA B 1 40 ? -3.848 13.43 3.857 1 98.44 40 ALA B CA 1
ATOM 784 C C . ALA B 1 40 ? -4.625 14.102 2.727 1 98.44 40 ALA B C 1
ATOM 786 O O . ALA B 1 40 ? -5.566 13.516 2.182 1 98.44 40 ALA B O 1
ATOM 787 N N . LYS B 1 41 ? -4.188 15.289 2.355 1 98.56 41 LYS B N 1
ATOM 788 C CA . LYS B 1 41 ? -4.832 16.031 1.274 1 98.56 41 LYS B CA 1
ATOM 789 C C . LYS B 1 41 ? -4.668 15.305 -0.061 1 98.56 41 LYS B C 1
ATOM 791 O O . LYS B 1 41 ? -5.605 15.242 -0.858 1 98.56 41 LYS B O 1
ATOM 796 N N . ALA B 1 42 ? -3.473 14.812 -0.278 1 98.44 42 ALA B N 1
ATOM 797 C CA . ALA B 1 42 ? -3.182 14.125 -1.531 1 98.44 42 ALA B CA 1
ATOM 798 C C . ALA B 1 42 ? -3.998 12.836 -1.654 1 98.44 42 ALA B C 1
ATOM 800 O O . ALA B 1 42 ? -4.441 12.477 -2.748 1 98.44 42 ALA B O 1
ATOM 801 N N . VAL B 1 43 ? -4.16 12.039 -0.58 1 97.38 43 VAL B N 1
ATOM 802 C CA . VAL B 1 43 ? -4.934 10.797 -0.58 1 97.38 43 VAL B CA 1
ATOM 803 C C . VAL B 1 43 ? -6.418 11.109 -0.752 1 97.38 43 VAL B C 1
ATOM 805 O O . VAL B 1 43 ? -7.117 10.438 -1.515 1 97.38 43 VAL B O 1
ATOM 808 N N . GLY B 1 44 ? -6.898 12.18 -0.088 1 95.94 44 GLY B N 1
ATOM 809 C CA . GLY B 1 44 ? -8.32 12.461 -0.01 1 95.94 44 GLY B CA 1
ATOM 810 C C . GLY B 1 44 ? -9.094 11.422 0.789 1 95.94 44 GLY B C 1
ATOM 811 O O . GLY B 1 44 ? -8.836 10.227 0.665 1 95.94 44 GLY B O 1
ATOM 812 N N . GLY B 1 45 ? -9.914 11.859 1.626 1 93.19 45 GLY B N 1
ATOM 813 C CA . GLY B 1 45 ? -10.797 10.961 2.355 1 93.19 45 GLY B CA 1
ATOM 814 C C . GLY B 1 45 ? -10.148 10.375 3.598 1 93.19 45 GLY B C 1
ATOM 815 O O . GLY B 1 45 ? -10.727 9.5 4.25 1 93.19 45 GLY B O 1
ATOM 816 N N . LYS B 1 46 ? -8.93 10.672 3.859 1 96.38 46 LYS B N 1
ATOM 817 C CA . LYS B 1 46 ? -8.211 10.203 5.043 1 96.38 46 LYS B CA 1
ATOM 818 C C . LYS B 1 46 ? -7.723 11.375 5.887 1 96.38 46 LYS B C 1
ATOM 820 O O . LYS B 1 46 ? -7.285 12.391 5.348 1 96.38 46 LYS B O 1
ATOM 825 N N . SER B 1 47 ? -7.84 11.164 7.199 1 96.81 47 SER B N 1
ATOM 826 C CA . SER B 1 47 ? -7.352 12.188 8.117 1 96.81 47 SER B CA 1
ATOM 827 C C . SER B 1 47 ? -5.848 12.07 8.336 1 96.81 47 SER B C 1
ATOM 829 O O . SER B 1 47 ? -5.238 11.062 7.949 1 96.81 47 SER B O 1
ATOM 831 N N . VAL B 1 48 ? -5.262 13.07 8.938 1 98.12 48 VAL B N 1
ATOM 832 C CA . VAL B 1 48 ? -3.848 13.086 9.305 1 98.12 48 VAL B CA 1
ATOM 833 C C . VAL B 1 48 ? -3.523 11.867 10.172 1 98.12 48 VAL B C 1
ATOM 835 O O . VAL B 1 48 ? -2.525 11.188 9.938 1 98.12 48 VAL B O 1
ATOM 838 N N . GLU B 1 49 ? -4.379 11.562 11.125 1 97 49 GLU B N 1
ATOM 839 C CA . GLU B 1 49 ? -4.148 10.422 12.008 1 97 49 GLU B CA 1
ATOM 840 C C . GLU B 1 49 ? -4.195 9.109 11.234 1 97 49 GLU B C 1
ATOM 842 O O . GLU B 1 49 ? -3.412 8.195 11.5 1 97 49 GLU B O 1
ATOM 847 N N . GLU B 1 50 ? -5.109 9.016 10.297 1 96.12 50 GLU B N 1
ATOM 848 C CA . GLU B 1 50 ? -5.254 7.785 9.516 1 96.12 50 GLU B CA 1
ATOM 849 C C . GLU B 1 50 ? -4.039 7.547 8.633 1 96.12 50 GLU B C 1
ATOM 851 O O . GLU B 1 50 ? -3.574 6.41 8.5 1 96.12 50 GLU B O 1
ATOM 856 N N . VAL B 1 51 ? -3.479 8.617 8.078 1 97.62 51 VAL B N 1
ATOM 857 C CA . VAL B 1 51 ? -2.34 8.414 7.188 1 97.62 51 VAL B CA 1
ATOM 858 C C . VAL B 1 51 ? -1.09 8.102 8.008 1 97.62 51 VAL B C 1
ATOM 860 O O . VAL B 1 51 ? -0.226 7.336 7.578 1 97.62 51 VAL B O 1
ATOM 863 N N . LYS B 1 52 ? -0.974 8.68 9.195 1 97 52 LYS B N 1
ATOM 864 C CA . LYS B 1 52 ? 0.134 8.328 10.078 1 97 52 LYS B CA 1
ATOM 865 C C . LYS B 1 52 ? 0.065 6.859 10.492 1 97 52 LYS B C 1
ATOM 867 O O . LYS B 1 52 ? 1.073 6.152 10.453 1 97 52 LYS B O 1
ATOM 872 N N . ARG B 1 53 ? -1.101 6.453 10.836 1 95.56 53 ARG B N 1
ATOM 873 C CA . ARG B 1 53 ? -1.291 5.062 11.234 1 95.56 53 ARG B CA 1
ATOM 874 C C . ARG B 1 53 ? -0.984 4.113 10.086 1 95.56 53 ARG B C 1
ATOM 876 O O . ARG B 1 53 ? -0.358 3.07 10.281 1 95.56 53 ARG B O 1
ATOM 883 N N . HIS B 1 54 ? -1.49 4.434 8.922 1 96.06 54 HIS B N 1
ATOM 884 C CA . HIS B 1 54 ? -1.201 3.639 7.734 1 96.06 54 HIS B CA 1
ATOM 885 C C . HIS B 1 54 ? 0.302 3.5 7.516 1 96.06 54 HIS B C 1
ATOM 887 O O . HIS B 1 54 ? 0.79 2.41 7.203 1 96.06 54 HIS B O 1
ATOM 893 N N . TYR B 1 55 ? 1.042 4.57 7.742 1 97.31 55 TYR B N 1
ATOM 894 C CA . TYR B 1 55 ? 2.496 4.562 7.617 1 97.31 55 TYR B CA 1
ATOM 895 C C . TYR B 1 55 ? 3.127 3.629 8.641 1 97.31 55 TYR B C 1
ATOM 897 O O . TYR B 1 55 ? 4.02 2.842 8.305 1 97.31 55 TYR B O 1
ATOM 905 N N . GLU B 1 56 ? 2.615 3.701 9.875 1 96.06 56 GLU B N 1
ATOM 906 C CA . GLU B 1 56 ? 3.17 2.887 10.953 1 96.06 56 GLU B CA 1
ATOM 907 C C . GLU B 1 56 ? 2.957 1.399 10.688 1 96.06 56 GLU B C 1
ATOM 909 O O . GLU B 1 56 ? 3.801 0.573 11.039 1 96.06 56 GLU B O 1
ATOM 914 N N . ILE B 1 57 ? 1.882 1.073 10.078 1 93.56 57 ILE B N 1
ATOM 915 C CA . ILE B 1 57 ? 1.59 -0.324 9.781 1 93.56 57 ILE B CA 1
ATOM 916 C C . ILE B 1 57 ? 2.482 -0.803 8.641 1 93.56 57 ILE B C 1
ATOM 918 O O . ILE B 1 57 ? 2.971 -1.936 8.656 1 93.56 57 ILE B O 1
ATOM 922 N N . LEU B 1 58 ? 2.73 0.035 7.621 1 92.75 58 LEU B N 1
ATOM 923 C CA . LEU B 1 58 ? 3.455 -0.36 6.418 1 92.75 58 LEU B CA 1
ATOM 924 C C . LEU B 1 58 ? 4.949 -0.488 6.703 1 92.75 58 LEU B C 1
ATOM 926 O O . LEU B 1 58 ? 5.641 -1.282 6.062 1 92.75 58 LEU B O 1
ATOM 930 N N . VAL B 1 59 ? 5.566 0.333 7.473 1 87.81 59 VAL B N 1
ATOM 931 C CA . VAL B 1 59 ? 7.004 0.398 7.699 1 87.81 59 VAL B CA 1
ATOM 932 C C . VAL B 1 59 ? 7.395 -0.553 8.828 1 87.81 59 VAL B C 1
ATOM 934 O O . VAL B 1 59 ? 6.703 -0.64 9.844 1 87.81 59 VAL B O 1
#

Solvent-accessible surface area (backbone atoms only — not comparable to full-atom values): 6694 Å² total;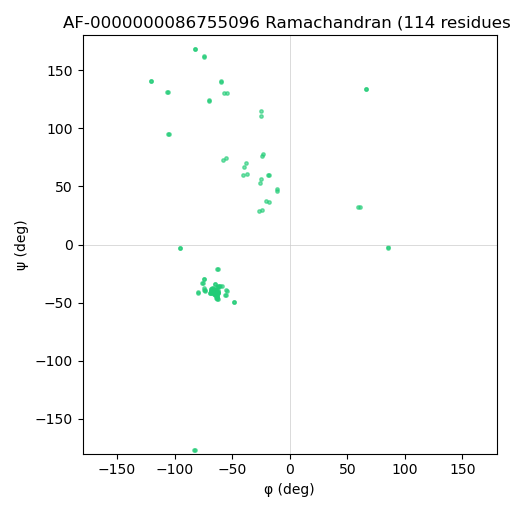 per-residue (Å²): 128,82,76,73,72,72,62,74,63,58,65,63,31,33,43,62,40,50,32,34,41,56,52,27,48,70,72,41,43,94,81,39,81,63,31,52,58,52,33,17,62,60,34,51,98,45,49,48,69,54,50,54,50,42,48,58,59,58,101,132,77,77,72,72,72,62,73,63,56,66,62,31,32,42,63,41,51,33,34,41,55,52,26,48,69,73,40,42,94,82,37,79,64,31,52,58,50,33,17,63,62,35,51,97,45,48,47,68,54,50,52,50,41,47,59,59,57,101

InterPro domains:
  IPR001005 SANT/Myb domain [PF23082] (12-54)
  IPR001005 SANT/Myb domain [SM00717] (9-59)
  IPR001005 SANT/Myb domain [cd00167] (13-55)
  IPR009057 Homedomain-like superfamily [SSF46689] (5-56)
  IPR017884 SANT domain [PS51293] (8-59)
  IPR044636 Transcription factor RADIALIS-like [PTHR43952] (1-59)

Organism: NCBI:txid165716

Radius of gyration: 16.11 Å; Cα contacts (8 Å, |Δi|>4): 108; chains: 2; bounding box: 46×41×43 Å

pLDDT: mean 86.06, std 22.28, range [25.8, 98.88]

Sequence (118 aa):
MASSSIRSSGSSWTAKQNKQFEEALAFFDKDTPDRWQNVAKAVGGKSVEEVKRHYEILVMASSSIRSSGSSWTAKQNKQFEEALAFFDKDTPDRWQNVAKAVGGKSVEEVKRHYEILV

Foldseek 3Di:
DPPPCVVVCLPDDDPQLVVQLVVLCVVQDPPHPVSLVSSCVSSDPDDSVSSVVVVVVVD/DPPPCVVVCLPDDDPQLVVQLVVLCVVQDPPHPVSLVSSCVSSDPDDSVSSVVVVVVVD